Protein AF-A0AAV8VIC7-F1 (afdb_monomer)

Organism: NCBI:txid1586481

InterPro domains:
  IPR023211 DNA polymerase, palm domain superfamily [G3DSA:3.90.1600.10] (1-112)
  IPR043502 DNA/RNA polymerase superfamily [SSF56672] (8-109)

Mean predicted aligned error: 6.14 Å

Solvent-accessible surface area (backbone atoms only — not comparable to full-atom values): 7156 Å² total; per-residue (Å²): 134,62,70,73,54,62,76,55,50,39,82,75,46,75,55,101,90,47,77,42,68,49,62,91,57,81,64,60,59,57,53,48,49,51,75,46,42,90,55,32,33,34,46,78,38,49,92,82,38,97,79,71,50,70,67,37,54,72,89,49,86,94,43,48,64,65,94,56,47,88,52,53,72,77,46,79,50,76,82,50,93,65,28,35,38,37,33,30,72,86,74,52,71,50,78,46,50,76,94,57,53,72,74,60,59,71,68,59,75,90,78,130

Secondary structure (DSSP, 8-state):
--HHHHTT-EEEEEETTEEEEE-S-SHHHHHHHHHTTTSEE-TTS-TT-TT------TT-TT-EE-TTTTPPEEEEEEEETTEEEEEETTSPEEEEETTS-HHHHHH-----

Nearest PDB structures (foldseek):
  3ab1-assembly1_A  TM=5.782E-01  e=1.296E-01  Chlorobaculum tepidum
  6n04-assembly1_A  TM=5.625E-01  e=6.868E-01  Streptomyces sp. LC-6-2
  6n04-assembly2_B  TM=5.815E-01  e=1.009E+00  Streptomyces sp. LC-6-2
  2jk6-assembly1_A  TM=6.087E-01  e=1.223E+00  Leishmania infantum
  5xhu-assembly1_A  TM=5.205E-01  e=8.877E-01  Bacillus subtilis

Radius of gyration: 15.36 Å; Cα contacts (8 Å, |Δi|>4): 141; chains: 1; bounding box: 39×31×40 Å

Structure (mmCIF, N/CA/C/O backbone):
data_AF-A0AAV8VIC7-F1
#
_entry.id   AF-A0AAV8VIC7-F1
#
loop_
_atom_site.group_PDB
_atom_site.id
_atom_site.type_symbol
_atom_site.label_atom_id
_atom_site.label_alt_id
_atom_site.label_comp_id
_atom_site.label_asym_id
_atom_site.label_entity_id
_atom_site.label_seq_id
_atom_site.pdbx_PDB_ins_code
_atom_site.Cartn_x
_atom_site.Cartn_y
_atom_site.Cartn_z
_atom_site.occupancy
_atom_site.B_iso_or_equiv
_atom_site.auth_seq_id
_atom_site.auth_comp_id
_atom_site.auth_asym_id
_atom_site.auth_atom_id
_atom_site.pdbx_PDB_model_num
ATOM 1 N N . MET A 1 1 ? -20.437 -15.243 9.452 1.00 45.88 1 MET A N 1
ATOM 2 C CA . MET A 1 1 ? -20.205 -15.301 7.990 1.00 45.88 1 MET A CA 1
ATOM 3 C C . MET A 1 1 ? -18.832 -14.715 7.604 1.00 45.88 1 MET A C 1
ATOM 5 O O . MET A 1 1 ? -18.663 -14.272 6.482 1.00 45.88 1 MET A O 1
ATOM 9 N N . ILE A 1 2 ? -17.844 -14.739 8.516 1.00 50.84 2 ILE A N 1
ATOM 10 C CA . ILE A 1 2 ? -16.552 -14.033 8.377 1.00 50.84 2 ILE A CA 1
ATOM 11 C C . ILE A 1 2 ? -15.452 -14.978 7.84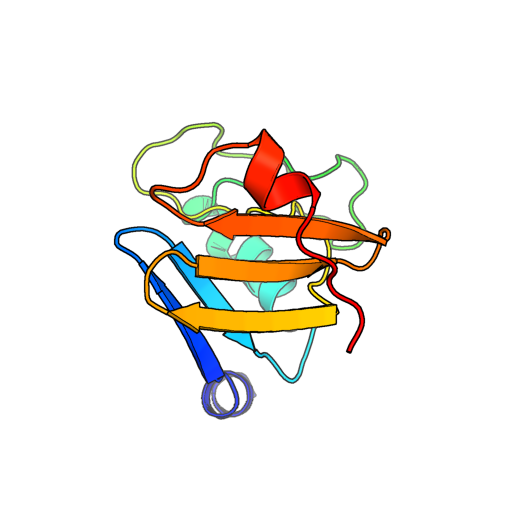6 1.00 50.84 2 ILE A C 1
ATOM 13 O O . ILE A 1 2 ? -14.675 -14.601 6.976 1.00 50.84 2 ILE A O 1
ATOM 17 N N . ASN A 1 3 ? -15.461 -16.253 8.259 1.00 48.88 3 ASN A N 1
ATOM 18 C CA . ASN A 1 3 ? -14.450 -17.243 7.844 1.00 48.88 3 ASN A CA 1
ATOM 19 C C . ASN A 1 3 ? -14.407 -17.497 6.324 1.00 48.88 3 ASN A C 1
ATOM 21 O O . ASN A 1 3 ? -13.336 -17.675 5.761 1.00 48.88 3 ASN A O 1
ATOM 25 N N . SER A 1 4 ? -15.548 -17.425 5.629 1.00 56.53 4 SER A N 1
ATOM 26 C CA . SER A 1 4 ? -15.606 -17.669 4.177 1.00 56.53 4 SER A CA 1
ATOM 27 C C . SER A 1 4 ? -14.914 -16.588 3.333 1.00 56.53 4 SER A C 1
ATOM 29 O O . SER A 1 4 ? -14.665 -16.826 2.149 1.00 56.53 4 SER A O 1
ATOM 31 N N . VAL A 1 5 ? -14.689 -15.391 3.881 1.00 57.06 5 VAL A N 1
ATOM 32 C CA . VAL A 1 5 ? -14.119 -14.257 3.135 1.00 57.06 5 VAL A CA 1
ATOM 33 C C . VAL A 1 5 ? -12.599 -14.350 3.139 1.00 57.06 5 VAL A C 1
ATOM 35 O O . VAL A 1 5 ? -11.973 -14.225 2.088 1.00 57.06 5 VAL A O 1
ATOM 38 N N . TYR A 1 6 ? -12.022 -14.650 4.303 1.00 62.16 6 TYR A N 1
ATOM 39 C CA . TYR A 1 6 ? -10.586 -14.863 4.456 1.00 62.16 6 TYR A CA 1
ATOM 40 C C . TYR A 1 6 ? -10.096 -16.133 3.759 1.00 62.16 6 TYR A C 1
ATOM 42 O O . TYR A 1 6 ? -8.999 -16.119 3.212 1.00 62.16 6 TYR A O 1
ATOM 50 N N . ASP A 1 7 ? -10.932 -17.170 3.647 1.00 65.19 7 ASP A N 1
ATOM 51 C CA . ASP A 1 7 ? -10.633 -18.362 2.832 1.00 65.19 7 ASP A CA 1
ATOM 52 C C . ASP A 1 7 ? -10.428 -18.043 1.339 1.00 65.19 7 ASP A C 1
ATOM 54 O O . ASP A 1 7 ? -9.882 -18.850 0.588 1.00 65.19 7 ASP A O 1
ATOM 58 N N . LYS A 1 8 ? -10.867 -16.861 0.888 1.00 71.69 8 LYS A N 1
ATOM 59 C CA . LYS A 1 8 ? -10.708 -16.382 -0.491 1.00 71.69 8 LYS A CA 1
ATOM 60 C C . LYS A 1 8 ? -9.680 -15.258 -0.623 1.00 71.69 8 LYS A C 1
ATOM 62 O O . LYS A 1 8 ? -9.532 -14.719 -1.721 1.00 71.69 8 LYS A O 1
ATOM 67 N N . ALA A 1 9 ? -8.997 -14.890 0.460 1.00 83.25 9 ALA A N 1
ATOM 68 C CA . ALA A 1 9 ? -7.906 -13.930 0.420 1.00 83.25 9 ALA A CA 1
ATOM 69 C C . ALA A 1 9 ? -6.663 -14.596 -0.178 1.00 83.25 9 ALA A C 1
ATOM 71 O O . ALA A 1 9 ? -6.207 -15.633 0.301 1.00 83.25 9 ALA A O 1
ATOM 72 N N . LYS A 1 10 ? -6.089 -13.990 -1.217 1.00 88.94 10 LYS A N 1
ATOM 73 C CA . LYS A 1 10 ? -4.856 -14.482 -1.835 1.00 88.94 10 LYS A CA 1
ATOM 74 C C . LYS A 1 10 ? -3.723 -13.504 -1.563 1.00 88.94 10 LYS A C 1
ATOM 76 O O . LYS A 1 10 ? -3.786 -12.353 -1.985 1.00 88.94 10 LYS A O 1
ATOM 81 N N . LEU A 1 11 ? -2.679 -13.963 -0.877 1.00 90.56 11 LEU A N 1
ATOM 82 C CA . LEU A 1 11 ? -1.442 -13.199 -0.727 1.00 90.56 11 LEU A CA 1
ATOM 83 C C . LEU A 1 11 ? -0.757 -13.101 -2.098 1.00 90.56 11 LEU A C 1
ATOM 85 O O . LEU A 1 11 ? -0.416 -14.125 -2.689 1.00 90.56 11 LEU A O 1
ATOM 89 N N . LEU A 1 12 ? -0.596 -11.881 -2.609 1.00 92.19 12 LEU A N 1
ATOM 90 C CA . LEU A 1 12 ? 0.074 -11.614 -3.884 1.00 92.19 12 LEU A CA 1
ATOM 91 C C . LEU A 1 12 ? 1.553 -11.287 -3.696 1.00 92.19 12 LEU A C 1
ATOM 93 O O . LEU A 1 12 ? 2.372 -11.703 -4.507 1.00 92.19 12 LEU A O 1
ATOM 97 N N . TYR A 1 13 ? 1.889 -10.543 -2.641 1.00 93.81 13 TYR A N 1
ATOM 98 C CA . TYR A 1 13 ? 3.253 -10.095 -2.375 1.00 93.81 13 TYR A CA 1
ATOM 99 C C . TYR A 1 13 ? 3.491 -9.902 -0.878 1.00 93.81 13 TYR A C 1
ATOM 101 O O . TYR A 1 13 ? 2.591 -9.479 -0.148 1.00 93.81 13 TYR A O 1
ATOM 109 N N . THR A 1 14 ? 4.719 -10.170 -0.437 1.00 93.62 14 THR A N 1
ATOM 110 C CA . THR A 1 14 ? 5.191 -9.878 0.918 1.00 93.62 14 THR A CA 1
ATOM 111 C C . THR A 1 14 ? 6.644 -9.404 0.896 1.00 93.62 14 THR A C 1
ATOM 113 O O . THR A 1 14 ? 7.472 -9.929 0.153 1.00 93.62 14 THR A O 1
ATOM 116 N N . ASP A 1 15 ? 6.947 -8.405 1.721 1.00 87.56 15 ASP A N 1
ATOM 117 C CA . ASP A 1 15 ? 8.299 -8.028 2.144 1.00 87.56 15 ASP A CA 1
ATOM 118 C C . ASP A 1 15 ? 8.290 -7.903 3.679 1.00 87.56 15 ASP A C 1
ATOM 120 O O . ASP A 1 15 ? 7.244 -8.034 4.312 1.00 87.56 15 ASP A O 1
ATOM 124 N N . THR A 1 16 ? 9.455 -7.635 4.263 1.00 89.25 16 THR A N 1
ATOM 125 C CA . THR A 1 16 ? 9.748 -7.499 5.700 1.00 89.25 16 THR A CA 1
ATOM 126 C C . THR A 1 16 ? 8.581 -6.970 6.546 1.00 89.25 16 THR A C 1
ATOM 128 O O . THR A 1 16 ? 8.256 -7.558 7.574 1.00 89.25 16 THR A O 1
ATOM 131 N N . ASP A 1 17 ? 7.960 -5.871 6.119 1.00 89.50 17 ASP A N 1
ATOM 132 C CA . ASP A 1 17 ? 6.901 -5.152 6.829 1.00 89.50 17 ASP A CA 1
ATOM 133 C C . ASP A 1 17 ? 5.691 -4.799 5.942 1.00 89.50 17 ASP A C 1
ATOM 135 O O . ASP A 1 17 ? 4.843 -4.007 6.349 1.00 89.50 17 ASP A O 1
ATOM 139 N N . SER A 1 18 ? 5.579 -5.378 4.740 1.00 90.06 18 SER A N 1
ATOM 140 C CA . SER A 1 18 ? 4.491 -5.070 3.801 1.00 90.06 18 SER A CA 1
ATOM 141 C C . SER A 1 18 ? 3.850 -6.321 3.213 1.00 90.06 18 SER A C 1
ATOM 143 O O . SER A 1 18 ? 4.500 -7.340 2.966 1.00 90.06 18 SER A O 1
ATOM 145 N N . LEU A 1 19 ? 2.539 -6.238 2.998 1.00 91.81 19 LEU A N 1
ATOM 146 C CA . LEU A 1 19 ? 1.704 -7.314 2.480 1.00 91.81 19 LEU A CA 1
ATOM 147 C C . LEU A 1 19 ? 0.748 -6.739 1.437 1.00 91.81 19 LEU A C 1
ATOM 149 O O . LEU A 1 19 ? 0.148 -5.689 1.659 1.00 91.81 19 LEU A O 1
ATOM 153 N N . ILE A 1 20 ? 0.574 -7.446 0.322 1.00 92.31 20 ILE A N 1
ATOM 154 C CA . ILE A 1 20 ? -0.430 -7.123 -0.695 1.00 92.31 20 ILE A CA 1
ATOM 155 C C . ILE A 1 20 ? -1.331 -8.338 -0.852 1.00 92.31 20 ILE A C 1
ATOM 157 O O . ILE A 1 20 ? -0.876 -9.419 -1.235 1.00 92.31 20 ILE A O 1
ATOM 161 N N . TYR A 1 21 ? -2.614 -8.150 -0.563 1.00 90.25 21 TYR A N 1
ATOM 162 C CA . TYR A 1 21 ? -3.635 -9.181 -0.684 1.00 90.25 21 TYR A CA 1
ATOM 163 C C . TYR A 1 21 ? -4.600 -8.849 -1.813 1.00 90.25 21 TYR A C 1
ATOM 165 O O . TYR A 1 21 ? -5.065 -7.719 -1.940 1.00 90.25 21 TYR A O 1
ATOM 173 N N . GLN A 1 22 ? -4.953 -9.866 -2.590 1.00 88.81 22 GLN A N 1
ATOM 174 C CA . GLN A 1 22 ? -6.134 -9.843 -3.432 1.00 88.81 22 GLN A CA 1
ATOM 175 C C . GLN A 1 22 ? -7.319 -10.331 -2.612 1.00 88.81 22 GLN A C 1
ATOM 177 O O . GLN A 1 22 ? -7.339 -11.482 -2.164 1.00 88.81 22 GLN A O 1
ATOM 182 N N . LEU A 1 23 ? -8.314 -9.464 -2.452 1.00 84.75 23 LEU A N 1
ATOM 183 C CA . LEU A 1 23 ? -9.601 -9.827 -1.885 1.00 84.75 23 LEU A CA 1
ATOM 184 C C . LEU A 1 23 ? -10.694 -9.767 -2.943 1.00 84.75 23 LEU A C 1
ATOM 186 O O . LEU A 1 23 ? -10.722 -8.867 -3.775 1.00 84.75 23 LEU A O 1
ATOM 190 N N . ASN A 1 24 ? -11.635 -10.704 -2.853 1.00 76.81 24 ASN A N 1
ATOM 191 C CA . ASN A 1 24 ? -12.808 -10.738 -3.728 1.00 76.81 24 ASN A CA 1
ATOM 192 C C . ASN A 1 24 ? -13.974 -9.886 -3.201 1.00 76.81 24 ASN A C 1
ATOM 194 O O . ASN A 1 24 ? -14.998 -9.781 -3.867 1.00 76.81 24 ASN A O 1
ATOM 198 N N . VAL A 1 25 ? -13.839 -9.307 -2.003 1.00 75.69 25 VAL A N 1
ATOM 199 C CA . VAL A 1 25 ? -14.850 -8.439 -1.390 1.00 75.69 25 VAL A CA 1
ATOM 200 C C . VAL A 1 25 ? -14.153 -7.188 -0.867 1.00 75.69 25 VAL A C 1
ATOM 202 O O . VAL A 1 25 ? -13.363 -7.267 0.072 1.00 75.69 25 VAL A O 1
ATOM 205 N N . LEU A 1 26 ? -14.414 -6.061 -1.526 1.00 64.88 26 LEU A N 1
ATOM 206 C CA . LEU A 1 26 ? -13.672 -4.807 -1.363 1.00 64.88 26 LEU A CA 1
ATOM 207 C C . LEU A 1 26 ? -13.940 -4.106 -0.024 1.00 64.88 26 LEU A C 1
ATOM 209 O O . LEU A 1 26 ? -13.015 -3.553 0.562 1.00 64.88 26 LEU A O 1
ATOM 213 N N . ASP A 1 27 ? -15.159 -4.198 0.505 1.00 67.88 27 ASP A N 1
ATOM 214 C CA . ASP A 1 27 ? -15.558 -3.394 1.670 1.00 67.88 27 ASP A CA 1
ATOM 215 C C . ASP A 1 27 ? -15.139 -4.009 3.015 1.00 67.88 27 ASP A C 1
ATOM 217 O O . ASP A 1 27 ? -14.944 -3.303 4.005 1.00 67.88 27 ASP A O 1
ATOM 221 N N . ILE A 1 28 ? -14.904 -5.324 3.047 1.00 76.94 28 ILE A N 1
ATOM 222 C CA . ILE A 1 28 ? -14.690 -6.058 4.301 1.00 76.94 28 ILE A CA 1
ATOM 223 C C . ILE A 1 28 ? -13.370 -5.668 4.981 1.00 76.94 28 ILE A C 1
ATOM 225 O O . ILE A 1 28 ? -13.305 -5.650 6.209 1.00 76.94 28 ILE A O 1
ATOM 229 N N . ILE A 1 29 ? -12.319 -5.317 4.227 1.00 82.12 29 ILE A N 1
ATOM 230 C CA . ILE A 1 29 ? -11.058 -4.852 4.838 1.00 82.12 29 ILE A CA 1
ATOM 231 C C . ILE A 1 29 ? -11.274 -3.564 5.617 1.00 82.12 29 ILE A C 1
ATOM 233 O O . ILE A 1 29 ? -10.789 -3.448 6.738 1.00 82.12 29 ILE A O 1
ATOM 237 N N . HIS A 1 30 ? -11.970 -2.593 5.031 1.00 85.88 30 HIS A N 1
ATOM 238 C CA . HIS A 1 30 ? -12.115 -1.283 5.653 1.00 85.88 30 HIS A CA 1
ATOM 239 C C . HIS A 1 30 ? -13.034 -1.344 6.878 1.00 85.88 30 HIS A C 1
ATOM 241 O O . HIS A 1 30 ? -12.768 -0.654 7.861 1.00 85.88 30 HIS A O 1
ATOM 247 N N . GLU A 1 31 ? -14.029 -2.237 6.878 1.00 86.69 31 GLU A N 1
ATOM 248 C CA . GLU A 1 31 ? -14.801 -2.576 8.079 1.00 86.69 31 GLU A CA 1
ATOM 249 C C . GLU A 1 31 ? -13.906 -3.152 9.186 1.00 86.69 31 GLU A C 1
ATOM 251 O O . GLU A 1 31 ? -13.944 -2.665 10.313 1.00 86.69 31 GLU A O 1
ATOM 256 N N . HIS A 1 32 ? -13.019 -4.101 8.871 1.00 85.50 32 HIS A N 1
ATOM 257 C CA . HIS A 1 32 ? -12.102 -4.665 9.870 1.00 85.50 32 HIS A CA 1
ATOM 258 C C . HIS A 1 32 ? -11.070 -3.650 10.365 1.00 85.50 32 HIS A C 1
ATOM 260 O O . HIS A 1 32 ? -10.781 -3.612 11.554 1.00 85.50 32 HIS A O 1
ATOM 266 N N . ILE A 1 33 ? -10.526 -2.794 9.494 1.00 88.25 33 ILE A N 1
ATOM 267 C CA . ILE A 1 33 ? -9.623 -1.707 9.912 1.00 88.25 33 ILE A CA 1
ATOM 268 C C . ILE A 1 33 ? -10.344 -0.763 10.881 1.00 88.25 33 ILE A C 1
ATOM 270 O O . ILE A 1 33 ? -9.736 -0.268 11.830 1.00 88.25 33 ILE A O 1
ATOM 274 N N . LYS A 1 34 ? -11.639 -0.520 10.655 1.00 88.94 34 LYS A N 1
ATOM 275 C CA . LYS A 1 34 ? -12.470 0.307 11.529 1.00 88.94 34 LYS A CA 1
ATOM 276 C C . LYS A 1 34 ? -12.733 -0.362 12.879 1.00 88.94 34 LYS A C 1
ATOM 278 O O . LYS A 1 34 ? -12.611 0.306 13.902 1.00 88.94 34 LYS A O 1
ATOM 283 N N . GLU A 1 35 ? -13.074 -1.649 12.892 1.00 89.69 35 GLU A N 1
ATOM 284 C CA . GLU A 1 35 ? -13.309 -2.422 14.121 1.00 8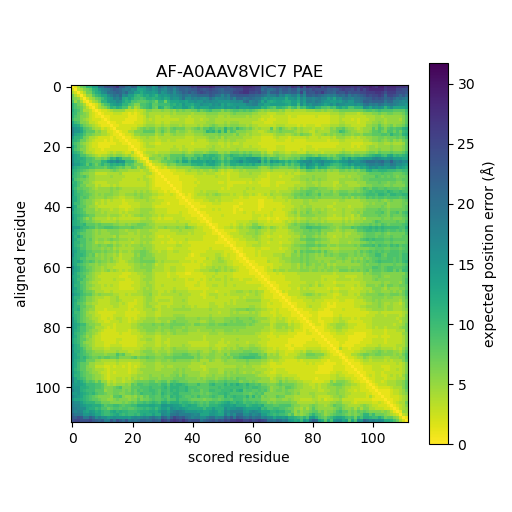9.69 35 GLU A CA 1
ATOM 285 C C . GLU A 1 35 ? -12.019 -2.600 14.940 1.00 89.69 35 GLU A C 1
ATOM 287 O O . GLU A 1 35 ? -11.985 -2.317 16.138 1.00 89.69 35 GLU A O 1
ATOM 292 N N . ASP A 1 36 ? -10.922 -2.971 14.280 1.00 88.38 36 ASP A N 1
ATOM 293 C CA . ASP A 1 36 ? -9.598 -3.171 14.872 1.00 88.38 36 ASP A CA 1
ATOM 294 C C . ASP A 1 36 ? -8.724 -1.910 14.799 1.00 88.38 36 ASP A C 1
ATOM 296 O O . ASP A 1 36 ? -7.497 -1.993 14.696 1.00 88.38 36 ASP A O 1
ATOM 300 N N . SER A 1 37 ? -9.313 -0.716 14.921 1.00 86.38 37 SER A N 1
ATOM 301 C CA . SER A 1 37 ? -8.592 0.556 14.739 1.00 86.38 37 SER A CA 1
ATOM 302 C C . SER A 1 37 ? -7.363 0.720 15.643 1.00 86.38 37 SER A C 1
ATOM 304 O O . SER A 1 37 ? -6.496 1.535 15.370 1.00 86.38 37 SER A O 1
ATOM 306 N N . HIS A 1 38 ? -7.273 -0.028 16.746 1.00 89.12 38 HIS A N 1
ATOM 307 C CA . HIS A 1 38 ? -6.120 -0.034 17.651 1.00 89.12 38 HIS A CA 1
ATOM 308 C C . HIS A 1 38 ? -4.870 -0.722 17.069 1.00 89.12 38 HIS A C 1
ATOM 310 O O . HIS A 1 38 ? -3.772 -0.495 17.568 1.00 89.12 38 HIS A O 1
ATOM 316 N N . ARG A 1 39 ? -5.024 -1.563 16.037 1.00 91.50 39 ARG A N 1
ATOM 317 C CA . ARG A 1 39 ? -3.934 -2.290 15.356 1.00 91.50 39 ARG A CA 1
ATOM 318 C C . ARG A 1 39 ? -3.426 -1.566 14.113 1.00 91.50 39 ARG A C 1
ATOM 320 O O . ARG A 1 39 ? -2.412 -1.979 13.545 1.00 91.50 39 ARG A O 1
ATOM 327 N N . PHE A 1 40 ? -4.122 -0.505 13.708 1.00 92.56 40 PHE A N 1
ATOM 328 C CA . PHE A 1 40 ? -3.849 0.224 12.484 1.00 92.56 40 PHE A CA 1
ATOM 329 C C . PHE A 1 40 ? -3.540 1.703 12.739 1.00 92.56 40 PHE A C 1
ATOM 331 O O . PHE A 1 40 ? -4.148 2.352 13.592 1.00 92.56 40 PHE A O 1
ATOM 338 N N . ASP A 1 41 ? -2.600 2.245 11.971 1.00 93.81 41 ASP A N 1
ATOM 339 C CA . ASP A 1 41 ? -2.445 3.683 11.779 1.00 93.81 41 ASP A CA 1
ATOM 340 C C . ASP A 1 41 ? -3.389 4.119 10.653 1.00 93.81 41 ASP A C 1
ATOM 342 O O . ASP A 1 41 ? -3.214 3.759 9.487 1.00 93.81 41 ASP A O 1
ATOM 346 N N . THR A 1 42 ? -4.422 4.870 11.029 1.00 92.88 42 THR A N 1
ATOM 347 C CA . THR A 1 42 ? -5.446 5.406 10.123 1.00 92.88 42 THR A CA 1
ATOM 348 C C . THR A 1 42 ? -5.310 6.917 9.948 1.00 92.88 42 THR A C 1
ATOM 350 O O . THR A 1 42 ? -6.185 7.563 9.377 1.00 92.88 42 THR A O 1
ATOM 353 N N . SER A 1 43 ? -4.225 7.517 10.443 1.00 92.62 43 SER A N 1
ATOM 354 C CA . SER A 1 43 ? -4.063 8.972 10.482 1.00 92.62 43 SER A CA 1
ATOM 355 C C . SER A 1 43 ? -3.960 9.634 9.107 1.00 92.62 43 SER A C 1
ATOM 357 O O . SER A 1 43 ? -4.266 10.819 8.989 1.00 92.62 43 SER A O 1
ATOM 359 N N . ASP A 1 44 ? -3.565 8.872 8.086 1.00 91.50 44 ASP A N 1
ATOM 360 C CA . ASP A 1 44 ? -3.402 9.340 6.706 1.00 91.50 44 ASP A CA 1
ATOM 361 C C . ASP A 1 44 ? -4.680 9.175 5.847 1.00 91.50 44 ASP A C 1
ATOM 363 O O . ASP A 1 44 ? -4.682 9.544 4.671 1.00 91.50 44 ASP A O 1
ATOM 367 N N . TYR A 1 45 ? -5.778 8.644 6.405 1.00 91.44 45 TYR A N 1
ATOM 368 C CA . TYR A 1 45 ? -7.081 8.600 5.724 1.00 91.44 45 TYR A CA 1
ATOM 369 C C . TYR A 1 45 ? -7.689 9.997 5.591 1.00 91.44 45 TYR A C 1
ATOM 371 O O . TYR A 1 45 ? -7.467 10.853 6.439 1.00 91.44 45 TYR A O 1
ATOM 379 N N . GLU A 1 46 ? -8.521 10.228 4.575 1.00 90.56 46 GLU A N 1
ATOM 380 C CA . GLU A 1 46 ? -9.276 11.483 4.458 1.00 90.56 46 GLU A CA 1
ATOM 381 C C . GLU A 1 46 ? -10.324 11.621 5.583 1.00 90.56 46 GLU A C 1
ATOM 383 O O . GLU A 1 46 ? -10.994 10.632 5.897 1.00 90.56 46 GLU A O 1
ATOM 388 N N . PRO A 1 47 ? -10.549 12.821 6.159 1.00 87.81 47 PRO A N 1
ATOM 389 C CA . PRO A 1 47 ? -11.540 13.019 7.225 1.00 87.81 47 PRO A CA 1
ATOM 390 C C . PRO A 1 47 ? -12.962 12.576 6.848 1.00 87.81 47 PRO A C 1
ATOM 392 O O . PRO A 1 47 ? -13.700 12.082 7.693 1.00 87.81 47 PRO A O 1
ATOM 395 N N . ASN A 1 48 ? -13.325 12.712 5.568 1.00 88.56 48 ASN A N 1
ATOM 396 C CA . ASN A 1 48 ? -14.614 12.300 5.003 1.00 88.56 48 ASN A CA 1
ATOM 397 C C . ASN A 1 48 ? -14.456 11.089 4.065 1.00 88.56 48 ASN A C 1
ATOM 399 O O . ASN A 1 48 ? -15.047 11.052 2.985 1.00 88.56 48 ASN A O 1
ATOM 403 N N . ASN A 1 49 ? -13.607 10.122 4.427 1.00 88.69 49 ASN A N 1
ATOM 404 C CA . ASN A 1 49 ? -13.452 8.898 3.642 1.00 88.69 49 ASN A CA 1
ATOM 405 C C . ASN A 1 49 ? -14.777 8.103 3.580 1.00 88.69 49 ASN A C 1
ATOM 407 O O . ASN A 1 49 ? -15.531 8.091 4.557 1.00 88.69 49 ASN A O 1
ATOM 411 N N . PRO A 1 50 ? -15.057 7.398 2.467 1.00 87.31 50 PRO A N 1
ATOM 412 C CA . PRO A 1 50 ? -16.323 6.680 2.265 1.00 87.31 50 PRO A CA 1
ATOM 413 C C . PRO A 1 50 ? -16.574 5.552 3.279 1.00 87.31 50 PRO A C 1
ATOM 415 O O . PRO A 1 50 ? -17.709 5.113 3.435 1.00 87.31 50 PRO A O 1
ATOM 418 N N . TYR A 1 51 ? -15.541 5.106 3.996 1.00 87.75 51 TYR A N 1
ATOM 419 C CA . TYR A 1 51 ? -15.613 4.025 4.982 1.00 87.75 51 TYR A CA 1
ATOM 420 C C . TYR A 1 5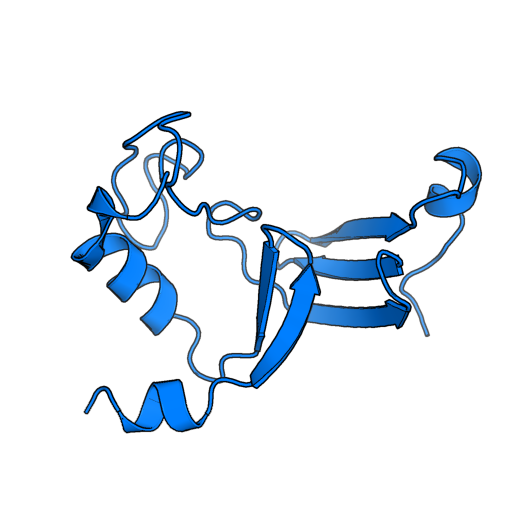1 ? -15.925 4.531 6.407 1.00 87.75 51 TYR A C 1
ATOM 422 O O . TYR A 1 51 ? -16.188 3.750 7.329 1.00 87.75 51 TYR A O 1
ATOM 430 N N . GLY A 1 52 ? -15.904 5.854 6.617 1.00 88.12 52 GLY A N 1
ATOM 431 C CA . GLY A 1 52 ? -16.101 6.475 7.926 1.00 88.12 52 GLY A CA 1
ATOM 432 C C . GLY A 1 52 ? -15.066 6.022 8.959 1.00 88.12 52 GLY A C 1
ATOM 433 O O . GLY A 1 52 ? -15.425 5.784 10.114 1.00 88.12 52 GLY A O 1
ATOM 434 N N . ILE A 1 53 ? -13.816 5.819 8.533 1.00 89.94 53 ILE A N 1
ATOM 435 C CA . ILE A 1 53 ? -12.687 5.492 9.410 1.00 89.94 53 ILE A CA 1
ATOM 436 C C . ILE A 1 53 ? -12.174 6.784 10.048 1.00 89.94 53 ILE A C 1
ATOM 438 O O . ILE A 1 53 ? -11.853 7.743 9.349 1.00 89.94 53 ILE A O 1
ATOM 442 N N . GLU A 1 54 ? -12.085 6.816 11.375 1.00 90.38 54 GLU A N 1
ATOM 443 C CA . GLU A 1 54 ? -11.519 7.956 12.099 1.00 90.38 54 GLU A CA 1
ATOM 444 C C . GLU A 1 54 ? -9.990 7.992 11.971 1.00 90.38 54 GLU A C 1
ATOM 446 O O . GLU A 1 54 ? -9.329 6.954 12.028 1.00 90.38 54 GLU A O 1
ATOM 451 N N . GLN A 1 55 ? -9.413 9.191 11.870 1.00 92.94 55 GLN A N 1
ATOM 452 C CA . GLN A 1 55 ? -7.962 9.394 11.827 1.00 92.94 55 GLN A CA 1
ATOM 453 C C . GLN A 1 55 ? -7.334 9.195 13.217 1.00 92.94 55 GLN A C 1
ATOM 455 O O . GLN A 1 55 ? -7.537 10.012 14.118 1.00 92.94 55 GLN A O 1
ATOM 460 N N . LYS A 1 56 ? -6.550 8.126 13.405 1.00 92.12 56 LYS A N 1
ATOM 461 C CA . LYS A 1 56 ? -5.916 7.773 14.689 1.00 92.12 56 LYS A CA 1
ATOM 462 C C . LYS A 1 56 ? -4.501 7.208 14.509 1.00 92.12 56 LYS A C 1
ATOM 464 O O . LYS A 1 56 ? -4.096 6.836 13.417 1.00 92.12 56 LYS A O 1
ATOM 469 N N . ASN A 1 57 ? -3.762 7.145 15.620 1.00 92.81 57 ASN A N 1
ATOM 470 C CA . ASN A 1 57 ? -2.499 6.410 15.792 1.00 92.81 57 ASN A CA 1
ATOM 471 C C . ASN A 1 57 ? -1.309 6.793 14.893 1.00 92.81 57 ASN A C 1
ATOM 473 O O . ASN A 1 57 ? -0.452 5.957 14.602 1.00 92.81 57 ASN A O 1
ATOM 477 N N . LYS A 1 58 ? -1.206 8.074 14.529 1.00 93.56 58 LYS A N 1
ATOM 478 C CA . LYS A 1 58 ? -0.125 8.603 13.689 1.00 93.56 58 LYS A CA 1
ATOM 479 C C . LYS A 1 58 ? 1.267 8.212 14.189 1.00 93.56 58 LYS A C 1
ATOM 481 O O . LYS A 1 58 ? 1.706 8.692 15.235 1.00 93.56 58 LYS A O 1
ATOM 486 N N . LYS A 1 59 ? 1.995 7.436 13.380 1.00 90.38 59 LYS A N 1
ATOM 487 C CA . LYS A 1 59 ? 3.390 7.015 13.608 1.00 90.38 59 LYS A CA 1
ATOM 488 C C . LYS A 1 59 ? 3.607 6.239 14.914 1.00 90.38 59 LYS A C 1
ATOM 490 O O . LYS A 1 59 ? 4.701 6.291 15.478 1.00 90.38 59 LYS A O 1
ATOM 495 N N . VAL A 1 60 ? 2.595 5.521 15.397 1.00 93.62 60 VAL A N 1
ATOM 496 C CA . VAL A 1 60 ? 2.755 4.619 16.544 1.00 93.62 60 VAL A CA 1
ATOM 497 C C . VAL A 1 60 ? 3.497 3.350 16.088 1.00 93.62 60 VAL A C 1
ATOM 499 O O . VAL A 1 60 ? 3.051 2.693 15.145 1.00 93.62 60 VAL A O 1
ATOM 502 N N . PRO A 1 61 ? 4.632 2.984 16.714 1.00 91.38 61 PRO A N 1
ATOM 503 C CA . PRO A 1 61 ? 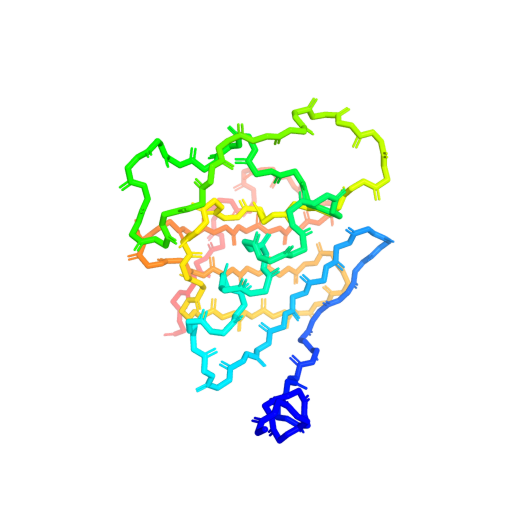5.384 1.792 16.328 1.00 91.38 61 PRO A CA 1
ATOM 504 C C . PRO A 1 61 ? 4.574 0.499 16.480 1.00 91.38 61 PRO A C 1
ATOM 506 O O . PRO A 1 61 ? 3.858 0.320 17.462 1.00 91.38 61 PRO A O 1
ATOM 509 N N . GLY A 1 62 ? 4.745 -0.427 15.534 1.00 89.94 62 GLY A N 1
ATOM 510 C CA . GLY A 1 62 ? 4.112 -1.750 15.566 1.00 89.94 62 GLY A CA 1
ATOM 511 C C . GLY A 1 62 ? 2.689 -1.803 15.004 1.00 89.94 62 GLY A C 1
ATOM 512 O O . GLY A 1 62 ? 2.119 -2.891 14.942 1.00 89.94 62 GLY A O 1
ATOM 513 N N . LEU A 1 63 ? 2.128 -0.670 14.571 1.00 93.12 63 LEU A N 1
ATOM 514 C CA . LEU A 1 63 ? 0.840 -0.641 13.882 1.00 93.12 63 LEU A CA 1
ATOM 515 C C . LEU A 1 63 ? 1.016 -0.790 12.374 1.00 93.12 63 LEU A C 1
ATOM 517 O O . LEU A 1 63 ? 1.927 -0.210 11.779 1.00 93.12 63 LEU A O 1
ATOM 521 N N . MET A 1 64 ? 0.112 -1.550 11.759 1.00 91.94 64 MET A N 1
ATOM 522 C CA . MET A 1 64 ? 0.028 -1.650 10.304 1.00 91.94 64 MET A CA 1
ATOM 523 C C . MET A 1 64 ? -0.675 -0.418 9.742 1.00 91.94 64 MET A C 1
ATOM 525 O O . MET A 1 64 ? -1.504 0.188 10.409 1.00 91.94 64 MET A O 1
ATOM 529 N N . LYS A 1 65 ? -0.391 -0.046 8.500 1.00 91.81 65 LYS A N 1
ATOM 530 C CA . LYS A 1 65 ? -1.107 1.042 7.828 1.00 91.81 65 LYS A CA 1
ATOM 531 C C . LYS A 1 65 ? -1.564 0.602 6.452 1.00 91.81 65 LYS A C 1
ATOM 533 O O . LYS A 1 65 ? -0.930 -0.248 5.829 1.00 91.81 65 LYS A O 1
ATOM 538 N N . ASP A 1 66 ? -2.626 1.224 5.969 1.00 90.06 66 ASP A N 1
ATOM 539 C CA . ASP A 1 66 ? -2.977 1.148 4.558 1.00 90.06 66 ASP A CA 1
ATOM 540 C C . ASP A 1 66 ? -2.118 2.148 3.772 1.00 90.06 66 ASP A C 1
ATOM 542 O O . ASP A 1 66 ? -2.252 3.356 3.945 1.00 90.06 66 ASP A O 1
ATOM 546 N N . GLU A 1 67 ? -1.229 1.659 2.904 1.00 90.56 67 GLU A N 1
ATOM 547 C CA . GLU A 1 67 ? -0.350 2.515 2.092 1.00 90.56 67 GLU A CA 1
ATOM 548 C C . GLU A 1 67 ? -1.095 3.381 1.064 1.00 90.56 67 GLU A C 1
ATOM 550 O O . GLU A 1 67 ? -0.541 4.358 0.545 1.00 90.56 67 GLU A O 1
ATOM 555 N N . ASN A 1 68 ? -2.330 3.012 0.731 1.00 89.94 68 ASN A N 1
ATOM 556 C CA . ASN A 1 68 ? -3.134 3.688 -0.273 1.00 89.94 68 ASN A CA 1
ATOM 557 C C . ASN A 1 68 ? -4.217 4.591 0.316 1.00 89.94 68 ASN A C 1
ATOM 559 O O . ASN A 1 68 ? -4.953 5.200 -0.459 1.00 89.94 68 ASN A O 1
ATOM 563 N N . ASN A 1 69 ? -4.293 4.727 1.642 1.00 88.69 69 ASN A N 1
ATOM 564 C CA . ASN A 1 69 ? -5.224 5.623 2.334 1.00 88.69 69 ASN A CA 1
ATOM 565 C C . ASN A 1 69 ? -6.687 5.434 1.874 1.00 88.69 69 ASN A C 1
ATOM 567 O O . ASN A 1 69 ? -7.386 6.398 1.554 1.00 88.69 69 ASN A O 1
ATOM 571 N N . GLY A 1 70 ? -7.137 4.183 1.766 1.00 87.19 70 GLY A N 1
ATOM 572 C CA . GLY A 1 70 ? -8.484 3.822 1.328 1.00 87.19 70 GLY A CA 1
ATOM 573 C C . GLY A 1 70 ? -8.673 3.716 -0.189 1.00 87.19 70 GLY A C 1
ATOM 574 O O . GLY A 1 70 ? -9.782 3.428 -0.643 1.00 87.19 70 GLY A O 1
ATOM 575 N N . GLN A 1 71 ? -7.629 3.955 -0.991 1.00 89.19 71 GLN A N 1
ATOM 576 C CA . GLN A 1 71 ? -7.699 3.780 -2.443 1.00 89.19 71 GLN A CA 1
ATOM 577 C C . GLN A 1 71 ? -7.518 2.310 -2.832 1.00 89.19 71 GLN A C 1
ATOM 579 O O . GLN A 1 71 ? -6.511 1.672 -2.522 1.00 89.19 71 GLN A O 1
ATOM 584 N N . ILE A 1 72 ? -8.481 1.797 -3.589 1.00 88.31 72 ILE A N 1
ATOM 585 C CA . ILE A 1 72 ? -8.493 0.415 -4.063 1.00 88.31 72 ILE A CA 1
ATOM 586 C C . ILE A 1 72 ? -7.411 0.215 -5.134 1.00 88.31 72 ILE A C 1
ATOM 588 O O . ILE A 1 72 ? -7.326 0.991 -6.091 1.00 88.31 72 ILE A O 1
ATOM 592 N N . MET A 1 73 ? -6.607 -0.845 -4.996 1.00 90.38 73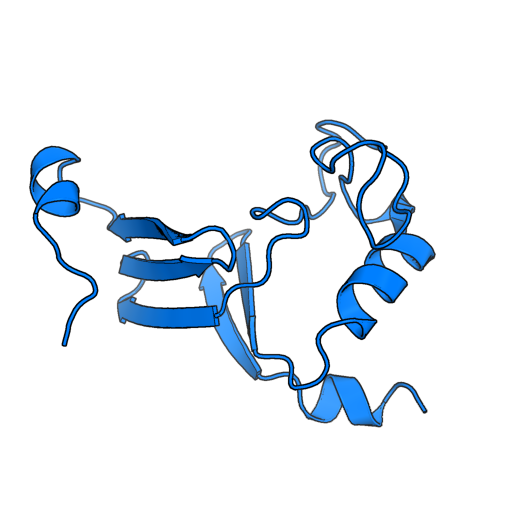 MET A N 1
ATOM 593 C CA . MET A 1 73 ? -5.726 -1.331 -6.064 1.00 90.38 73 MET A CA 1
ATOM 594 C C . MET A 1 73 ? -6.564 -2.090 -7.100 1.00 90.38 73 MET A C 1
ATOM 596 O O . MET A 1 73 ? -7.237 -3.058 -6.754 1.00 90.38 73 MET A O 1
ATOM 600 N N . LEU A 1 74 ? -6.530 -1.650 -8.357 1.00 90.31 74 LEU A N 1
ATOM 601 C CA . LEU A 1 74 ? -7.268 -2.273 -9.462 1.00 90.31 74 LEU A CA 1
ATOM 602 C C . LEU A 1 74 ? -6.435 -3.346 -10.164 1.00 90.31 74 LEU A C 1
ATOM 604 O O . LEU A 1 74 ? -6.943 -4.408 -10.511 1.00 90.31 74 LEU A O 1
ATOM 608 N N . GLU A 1 75 ? -5.150 -3.064 -10.361 1.00 91.31 75 GLU A N 1
ATOM 609 C CA . GLU A 1 75 ? -4.231 -3.923 -11.102 1.00 91.31 75 GLU A CA 1
ATOM 610 C C . GLU A 1 75 ? -2.915 -4.032 -10.342 1.00 91.31 75 GLU A C 1
ATOM 612 O O . GLU A 1 75 ? -2.414 -3.042 -9.802 1.00 91.31 75 GLU A O 1
ATOM 617 N N . PHE A 1 76 ? -2.342 -5.231 -10.320 1.00 92.50 76 PHE A N 1
ATOM 618 C CA . PHE A 1 76 ? -1.081 -5.523 -9.654 1.00 92.50 76 PHE A CA 1
ATOM 619 C C . PHE A 1 76 ? -0.242 -6.460 -10.522 1.00 92.50 76 PHE A C 1
ATOM 621 O O . PHE A 1 76 ? -0.744 -7.473 -11.010 1.00 92.50 76 PHE A O 1
ATOM 628 N N . VAL A 1 77 ? 1.042 -6.139 -10.673 1.00 92.00 77 VAL A N 1
ATOM 629 C CA . VAL A 1 77 ? 2.039 -7.006 -11.302 1.00 92.00 77 VAL A CA 1
ATOM 630 C C . VAL A 1 77 ? 3.295 -7.045 -10.442 1.00 92.00 77 VAL A C 1
ATOM 632 O O . VAL A 1 77 ? 3.816 -6.011 -10.017 1.00 92.00 77 VAL A O 1
ATOM 635 N N . ASP A 1 78 ? 3.797 -8.251 -10.216 1.00 92.25 78 ASP A N 1
ATOM 636 C CA . ASP A 1 78 ? 5.086 -8.498 -9.584 1.00 92.25 78 ASP A CA 1
ATOM 637 C C . ASP A 1 78 ? 5.965 -9.297 -10.544 1.00 92.25 78 ASP A C 1
ATOM 639 O O . ASP A 1 78 ? 5.501 -10.241 -11.185 1.00 92.25 78 ASP A O 1
ATOM 643 N N . LEU A 1 79 ? 7.225 -8.888 -10.668 1.00 91.62 79 LEU A N 1
ATOM 644 C CA . LEU A 1 79 ? 8.202 -9.531 -11.546 1.00 91.62 79 LEU A CA 1
ATOM 645 C C . LEU A 1 79 ? 9.273 -10.274 -10.748 1.00 91.62 79 LEU A C 1
ATOM 647 O O . LEU A 1 79 ? 9.802 -11.283 -11.214 1.00 91.62 79 LEU A O 1
ATOM 651 N N . ARG A 1 80 ? 9.641 -9.749 -9.574 1.00 91.56 80 ARG A N 1
ATOM 652 C CA . ARG A 1 80 ? 10.639 -10.323 -8.664 1.00 91.56 80 ARG A CA 1
ATOM 653 C C . ARG A 1 80 ? 10.587 -9.606 -7.321 1.00 91.56 80 ARG A C 1
ATOM 655 O O . ARG A 1 80 ? 10.094 -8.486 -7.222 1.00 91.56 80 ARG A O 1
ATOM 662 N N . GLU A 1 81 ? 11.271 -10.171 -6.328 1.00 91.25 81 GLU A N 1
ATOM 663 C CA . GLU A 1 81 ? 11.462 -9.527 -5.026 1.00 91.25 81 GLU A CA 1
ATOM 664 C C . GLU A 1 81 ? 11.865 -8.044 -5.175 1.00 91.25 81 GLU A C 1
ATOM 666 O O . GLU A 1 81 ? 12.835 -7.694 -5.868 1.00 91.25 81 GLU A O 1
ATOM 671 N N . LYS A 1 82 ? 11.096 -7.168 -4.512 1.00 90.69 82 LYS A N 1
ATOM 672 C CA . LYS A 1 82 ? 11.276 -5.708 -4.502 1.00 90.69 82 LYS A CA 1
ATOM 673 C C . LYS A 1 82 ? 11.168 -5.046 -5.884 1.00 90.69 82 LYS A C 1
ATOM 675 O O . LYS A 1 82 ? 11.703 -3.945 -6.073 1.00 90.69 82 LYS A O 1
ATOM 680 N N . MET A 1 83 ? 10.489 -5.684 -6.840 1.00 92.75 83 MET A N 1
ATOM 681 C CA . MET A 1 83 ? 10.181 -5.138 -8.161 1.00 92.75 83 MET A CA 1
ATOM 682 C C . MET A 1 83 ? 8.746 -5.462 -8.584 1.00 92.75 83 MET A C 1
ATOM 684 O O . MET A 1 83 ? 8.477 -6.457 -9.252 1.00 92.75 83 MET A O 1
ATOM 688 N N . TYR A 1 84 ? 7.848 -4.546 -8.256 1.00 92.94 84 TYR A N 1
ATOM 689 C CA . TYR A 1 84 ? 6.427 -4.660 -8.541 1.00 92.94 84 TYR A CA 1
ATOM 690 C C . TYR A 1 84 ? 5.859 -3.297 -8.913 1.00 92.94 84 TYR A C 1
ATOM 692 O O . TYR A 1 84 ? 6.445 -2.243 -8.630 1.00 92.94 84 TYR A O 1
ATOM 700 N N . ALA A 1 85 ? 4.693 -3.302 -9.533 1.00 93.62 85 ALA A N 1
ATOM 701 C CA . ALA A 1 85 ? 3.945 -2.092 -9.787 1.00 93.62 85 ALA A CA 1
ATOM 702 C C . ALA A 1 85 ? 2.442 -2.362 -9.672 1.00 93.62 85 ALA A C 1
ATOM 704 O O . ALA A 1 85 ? 1.976 -3.486 -9.855 1.00 93.62 85 ALA A O 1
ATOM 705 N N . TYR A 1 86 ? 1.683 -1.321 -9.350 1.00 93.38 86 TYR A N 1
ATOM 706 C CA . TYR A 1 86 ? 0.234 -1.410 -9.242 1.00 93.38 86 TYR A CA 1
ATOM 707 C C . TYR A 1 86 ? -0.448 -0.108 -9.630 1.00 93.38 86 TYR A C 1
ATOM 709 O O . TYR A 1 86 ? 0.116 0.982 -9.476 1.00 93.38 86 TYR A O 1
ATOM 717 N N . LYS A 1 87 ? -1.685 -0.237 -10.105 1.00 93.00 87 LYS A N 1
ATOM 718 C CA . LYS A 1 87 ? -2.577 0.874 -10.421 1.00 93.00 87 LYS A CA 1
ATOM 719 C C . LYS A 1 87 ? -3.675 0.953 -9.368 1.00 93.00 87 LYS A C 1
ATOM 721 O O . LYS A 1 87 ? -4.297 -0.054 -9.037 1.00 93.00 87 LYS A O 1
ATOM 726 N N . VAL A 1 88 ? -3.913 2.148 -8.841 1.00 92.31 88 VAL A N 1
ATOM 727 C CA . VAL A 1 88 ? -5.025 2.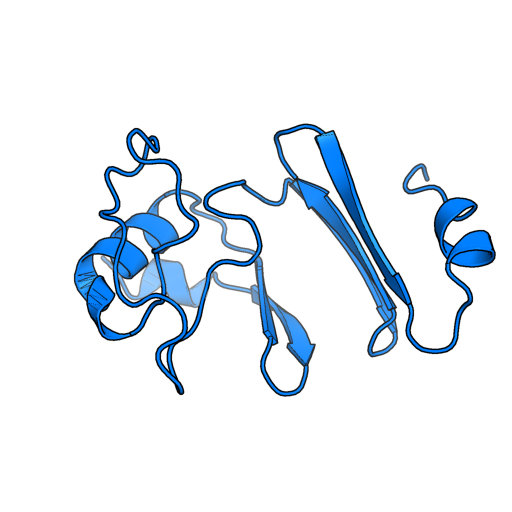420 -7.919 1.00 92.31 88 VAL A CA 1
ATOM 728 C C . VAL A 1 88 ? -6.159 3.162 -8.620 1.00 92.31 88 VAL A C 1
ATOM 730 O O . VAL A 1 88 ? -5.977 3.722 -9.700 1.00 92.31 88 VAL A O 1
ATOM 733 N N . HIS A 1 89 ? -7.336 3.157 -7.997 1.00 88.44 89 HIS A N 1
ATOM 734 C CA . HIS A 1 89 ? -8.576 3.684 -8.566 1.00 88.44 89 HIS A CA 1
ATOM 735 C C . HIS A 1 89 ? -8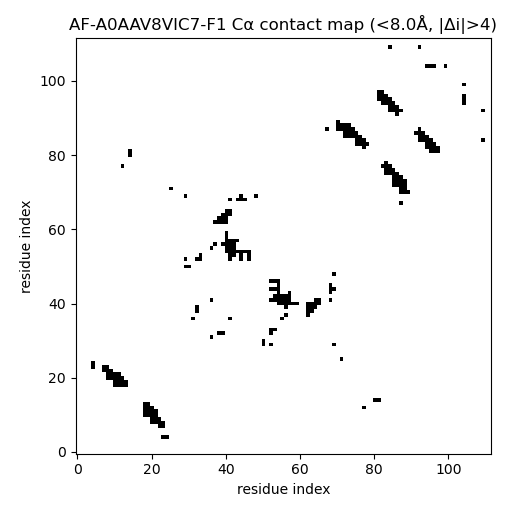.505 5.152 -9.020 1.00 88.44 89 HIS A C 1
ATOM 737 O O . HIS A 1 89 ? -9.137 5.515 -10.003 1.00 88.44 89 HIS A O 1
ATOM 743 N N . ASN A 1 90 ? -7.689 5.985 -8.374 1.00 87.19 90 ASN A N 1
ATOM 744 C CA . ASN A 1 90 ? -7.475 7.384 -8.762 1.00 87.19 90 ASN A CA 1
ATOM 745 C C . ASN A 1 90 ? -6.445 7.571 -9.900 1.00 87.19 90 ASN A C 1
ATOM 747 O O . ASN A 1 90 ? -5.784 8.607 -9.970 1.00 87.19 90 ASN A O 1
ATOM 751 N N . ASP A 1 91 ? -6.244 6.545 -10.731 1.00 87.19 91 ASP A N 1
ATOM 752 C CA . ASP A 1 91 ? -5.267 6.474 -11.827 1.00 87.19 91 ASP A CA 1
ATOM 753 C C . ASP A 1 91 ? -3.790 6.661 -11.427 1.00 87.19 91 ASP A C 1
ATOM 755 O O . ASP A 1 91 ? -2.900 6.695 -12.284 1.00 87.19 91 ASP A O 1
ATOM 759 N N . ARG A 1 92 ? -3.471 6.708 -10.127 1.00 90.44 92 ARG A N 1
ATOM 760 C CA . ARG A 1 92 ? -2.079 6.715 -9.667 1.00 90.44 92 ARG A CA 1
ATOM 761 C C . ARG A 1 92 ? -1.443 5.349 -9.930 1.00 90.44 92 ARG A C 1
ATOM 763 O O . ARG A 1 92 ? -1.935 4.311 -9.493 1.00 90.44 92 ARG A O 1
ATOM 770 N N . ILE A 1 93 ? -0.287 5.368 -10.588 1.00 91.31 93 ILE A N 1
ATOM 771 C CA . ILE A 1 93 ? 0.550 4.183 -10.797 1.00 91.31 93 ILE A CA 1
ATOM 772 C C . ILE A 1 93 ? 1.724 4.243 -9.827 1.00 91.31 93 ILE A C 1
ATOM 774 O O . ILE A 1 93 ? 2.514 5.192 -9.844 1.00 91.31 93 ILE A O 1
ATOM 778 N N . VAL A 1 94 ? 1.865 3.213 -9.001 1.00 91.44 94 VAL A N 1
ATOM 779 C CA . VAL A 1 94 ? 3.006 3.050 -8.100 1.00 91.44 94 VAL A CA 1
ATOM 780 C C . VAL A 1 94 ? 3.950 2.022 -8.698 1.00 91.44 94 VAL A C 1
ATOM 782 O O . VAL A 1 94 ? 3.541 0.925 -9.059 1.00 91.44 94 VAL A O 1
ATOM 785 N N . LYS A 1 95 ? 5.229 2.385 -8.805 1.00 92.38 95 LYS A N 1
ATOM 786 C CA . LYS A 1 95 ? 6.287 1.525 -9.345 1.00 92.38 95 LYS A CA 1
ATOM 787 C C . LYS A 1 95 ? 7.388 1.389 -8.308 1.00 92.38 95 LYS A C 1
ATOM 789 O O . LYS A 1 95 ? 7.920 2.393 -7.828 1.00 92.38 95 LYS A O 1
ATOM 794 N N . ARG A 1 96 ? 7.746 0.155 -7.972 1.00 91.81 96 ARG A N 1
ATOM 795 C CA . ARG A 1 96 ? 8.832 -0.178 -7.052 1.00 91.81 96 ARG A CA 1
ATOM 796 C C . ARG A 1 96 ? 9.841 -1.041 -7.788 1.00 91.81 96 ARG A C 1
ATOM 798 O O . ARG A 1 96 ? 9.480 -1.969 -8.494 1.00 91.81 96 ARG A O 1
ATOM 805 N N . SER A 1 97 ? 11.116 -0.695 -7.659 1.00 93.38 97 SER A N 1
ATOM 806 C CA . SER A 1 97 ? 12.217 -1.469 -8.230 1.00 93.38 97 SER A CA 1
ATOM 807 C C . SER A 1 97 ? 13.494 -1.147 -7.468 1.00 93.38 97 SER A C 1
ATOM 809 O O . SER A 1 97 ? 14.133 -0.112 -7.689 1.00 93.38 97 SER A O 1
ATOM 811 N N . LYS A 1 98 ? 13.853 -2.004 -6.512 1.00 91.44 98 LYS A N 1
ATOM 812 C CA . LYS A 1 98 ? 15.074 -1.810 -5.726 1.00 91.44 98 LYS A CA 1
ATOM 813 C C . LYS A 1 98 ? 16.312 -2.029 -6.596 1.00 91.44 98 LYS A C 1
ATOM 815 O O . LYS A 1 98 ? 16.399 -3.003 -7.339 1.00 91.44 98 LYS A O 1
ATOM 820 N N . GLY A 1 99 ? 17.284 -1.125 -6.467 1.00 91.19 99 GLY A N 1
ATOM 821 C CA . GLY A 1 99 ? 18.531 -1.140 -7.240 1.00 91.19 99 GLY A CA 1
ATOM 822 C C . GLY A 1 99 ? 18.441 -0.443 -8.602 1.00 91.19 99 GLY A C 1
ATOM 823 O O . GLY A 1 99 ? 19.462 -0.286 -9.262 1.00 91.19 99 GLY A O 1
ATOM 824 N N . SER A 1 100 ? 17.255 0.022 -9.007 1.00 91.12 100 SER A N 1
ATOM 825 C CA . SER A 1 100 ? 17.086 0.848 -10.206 1.00 91.12 100 SER A CA 1
ATOM 826 C C . SER A 1 100 ? 17.083 2.335 -9.863 1.00 91.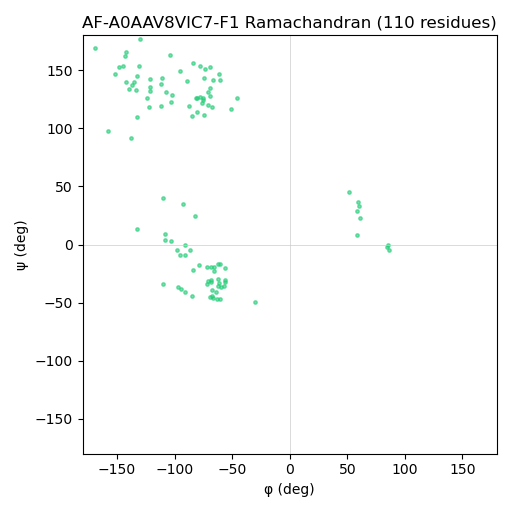12 100 SER A C 1
ATOM 828 O O . SER A 1 100 ? 16.622 2.745 -8.798 1.00 91.12 100 SER A O 1
ATOM 830 N N . THR A 1 101 ? 17.563 3.170 -10.786 1.00 92.38 101 THR A N 1
ATOM 831 C CA . THR A 1 101 ? 17.460 4.626 -10.636 1.00 92.38 101 THR A CA 1
ATOM 832 C C . THR A 1 101 ? 16.024 5.090 -10.876 1.00 92.38 101 THR A C 1
ATOM 834 O O . THR A 1 101 ? 15.289 4.507 -11.677 1.00 92.38 101 THR A O 1
ATOM 837 N N . LEU A 1 102 ? 15.628 6.194 -10.236 1.00 87.00 102 LEU A N 1
ATOM 838 C CA . LEU A 1 102 ? 14.302 6.791 -10.440 1.00 87.00 102 LEU A CA 1
ATOM 839 C C . LEU A 1 102 ? 14.039 7.139 -11.913 1.00 87.00 102 LEU A C 1
ATOM 841 O O . LEU A 1 102 ? 12.916 6.994 -12.388 1.00 87.00 102 LEU A O 1
ATOM 845 N N . ALA A 1 103 ? 15.070 7.573 -12.646 1.00 90.06 103 ALA A N 1
ATOM 846 C CA . ALA A 1 103 ? 14.965 7.872 -14.071 1.00 90.06 103 ALA A CA 1
ATOM 847 C C . ALA A 1 103 ? 14.631 6.622 -14.902 1.00 90.06 103 ALA A C 1
ATOM 849 O O . ALA A 1 103 ? 13.794 6.704 -15.798 1.00 90.06 103 ALA A O 1
ATOM 850 N N . SER A 1 104 ? 15.229 5.469 -14.583 1.00 88.62 104 SER A N 1
ATOM 851 C CA . SER A 1 104 ? 14.899 4.197 -15.235 1.00 88.62 104 SER A CA 1
ATOM 852 C C . SER A 1 104 ? 13.482 3.740 -14.893 1.00 88.62 104 SER A C 1
ATOM 854 O O . SER A 1 104 ? 12.730 3.378 -15.790 1.00 88.62 104 SER A O 1
ATOM 856 N N . VAL A 1 105 ? 13.077 3.830 -13.621 1.00 87.56 105 VAL A N 1
ATOM 857 C CA . VAL A 1 105 ? 11.733 3.413 -13.178 1.00 87.56 105 VAL A CA 1
ATOM 858 C C . VAL A 1 105 ? 10.627 4.241 -13.837 1.00 87.56 105 VAL A C 1
ATOM 860 O O . VAL A 1 105 ? 9.583 3.702 -14.195 1.00 87.56 105 VAL A O 1
ATOM 863 N N . LYS A 1 106 ? 10.856 5.541 -14.067 1.00 85.12 106 LYS A N 1
ATOM 864 C CA . LYS A 1 106 ? 9.898 6.406 -14.776 1.00 85.12 106 LYS A CA 1
ATOM 865 C C . LYS A 1 106 ? 9.634 5.966 -16.218 1.00 85.12 106 LYS A C 1
ATOM 867 O O . LYS A 1 106 ? 8.532 6.195 -16.703 1.00 85.12 106 LYS A O 1
ATOM 872 N N . LYS A 1 107 ? 10.616 5.344 -16.881 1.00 85.56 107 LYS A N 1
ATOM 873 C CA . LYS A 1 107 ? 10.499 4.873 -18.271 1.00 85.56 107 LYS A CA 1
ATOM 874 C C . LYS A 1 107 ? 9.728 3.561 -18.412 1.00 85.56 107 LYS A C 1
ATOM 876 O O . LYS A 1 107 ? 9.312 3.242 -19.516 1.00 85.56 107 LYS A O 1
ATOM 881 N N . ILE A 1 108 ? 9.558 2.801 -17.330 1.00 82.94 108 ILE A N 1
ATOM 882 C CA . ILE A 1 108 ? 8.807 1.541 -17.348 1.00 82.94 108 ILE A CA 1
ATOM 883 C C . ILE A 1 108 ? 7.324 1.882 -17.511 1.00 82.94 108 ILE A C 1
ATOM 885 O O . ILE A 1 108 ? 6.784 2.604 -16.674 1.00 82.94 108 ILE A O 1
ATOM 889 N N . SER A 1 109 ? 6.666 1.407 -18.565 1.00 79.00 109 SER A N 1
ATOM 890 C CA . SER A 1 109 ? 5.215 1.530 -18.752 1.00 79.00 109 SER A CA 1
ATOM 891 C C . SER A 1 109 ? 4.473 0.409 -18.024 1.00 79.00 109 SER A C 1
ATOM 893 O O . SER A 1 109 ? 5.051 -0.632 -17.718 1.00 79.00 109 SER A O 1
ATOM 895 N N . PHE A 1 110 ? 3.206 0.660 -17.696 1.00 72.19 110 PHE A N 1
ATOM 896 C CA . PHE A 1 110 ? 2.299 -0.355 -17.146 1.00 72.19 110 PHE A CA 1
ATOM 897 C C . PHE A 1 110 ? 1.401 -0.965 -18.239 1.00 72.19 110 PHE A C 1
ATOM 899 O O . PHE A 1 110 ? 0.662 -1.904 -17.973 1.00 72.19 110 PHE A O 1
ATOM 906 N N . ASP A 1 111 ? 1.489 -0.438 -19.462 1.00 67.31 111 ASP A N 1
ATOM 907 C CA . ASP A 1 111 ? 0.747 -0.909 -20.627 1.00 67.31 111 ASP A CA 1
ATOM 908 C C . ASP A 1 111 ? 1.410 -2.178 -21.187 1.00 67.31 111 ASP A C 1
ATOM 910 O O . ASP A 1 111 ? 2.624 -2.184 -21.428 1.00 67.31 111 ASP A O 1
ATOM 914 N N . ILE A 1 112 ? 0.608 -3.236 -21.345 1.00 53.66 112 ILE A N 1
ATOM 915 C CA . ILE A 1 112 ? 0.951 -4.482 -22.054 1.00 53.66 112 ILE A CA 1
ATOM 916 C C . ILE A 1 112 ? 0.716 -4.290 -23.552 1.00 53.66 112 ILE A C 1
ATOM 918 O O . ILE A 1 112 ? -0.345 -3.729 -23.907 1.00 53.66 112 ILE A O 1
#

Foldseek 3Di:
DPVVFVVQWDFPDDDPQDTDIDGPDLLVVLVVCQVVVVQAQLQLADCPDPSNRHHDDPPPPRHHYDPVNSWDWPDKDDDDVQFIWTATPVRDIDTTDPPDDPVVRVPDDPDD

Sequence (112 aa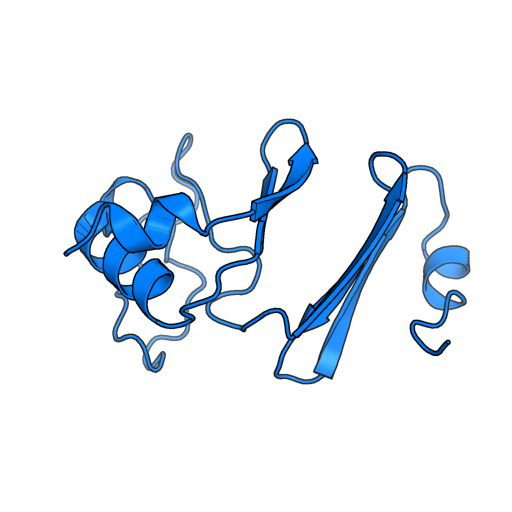):
MINSVYDKAKLLYTDTDSLIYQLNVLDIIHEHIKEDSHRFDTSDYEPNNPYGIEQKNKKVPGLMKDENNGQIMLEFVDLREKMYAYKVHNDRIVKRSKGSTLASVKKISFDI

pLDDT: mean 86.18, std 10.37, range [45.88, 93.81]